Protein AF-A0A2N3B7S4-F1 (afdb_monomer)

Mean predicted aligned error: 6.05 Å

Radius of gyration: 14.13 Å; Cα contacts (8 Å, |Δi|>4): 171; chains: 1; bounding box: 31×28×39 Å

Sequence (106 aa):
MAVYYNDADPAACEWLRELIAARLLPAGEVDERSILEVEPADLRGFVQCHFFAGIGGWPYALRLAGVAEDRSIWTGSPPCQPFSQAGQRKGQDDDRHLAPAFLRLV

Nearest PDB structures (foldseek):
  7jp2-assembly1_B  TM=7.416E-01  e=3.002E+00  Treponema pallidum
  2oqr-assembly1_A-2  TM=4.782E-01  e=1.207E+00  Mycobacterium tuberculosis H37Rv
  6abi-assembly1_A  TM=4.823E-01  e=2.168E+00  Fusobacterium nucleatum subsp. nucleatum ATCC 25586
  5ieb-assembly1_A  TM=3.642E-01  e=1.784E+00  Sphingomonas melonis FR1

Solvent-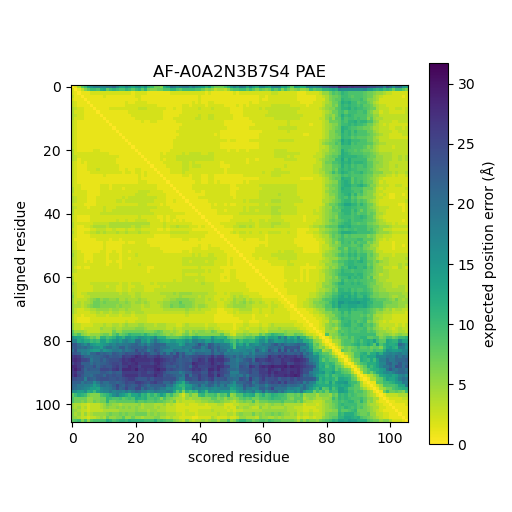accessible surface area (backbone atoms only — not comparable to full-atom values): 6192 Å² total; per-residue (Å²): 126,41,34,38,35,28,27,64,49,67,69,35,43,52,49,44,51,51,34,32,75,70,61,70,36,76,63,57,49,78,41,60,57,50,65,86,76,62,50,70,75,75,55,64,75,46,35,27,39,33,35,51,31,49,92,43,57,65,69,43,50,39,54,74,70,68,51,62,80,81,49,78,45,79,47,72,55,59,70,53,59,38,74,35,90,89,42,89,57,53,41,88,79,30,97,65,59,49,52,69,50,50,63,74,68,112

Secondary structure (DSSP, 8-state):
-PEEEE-S-HHHHHHHHHHHHTTSS-SEEEE-S-GGG--TTTTTT-SEEEES-TTTHHHHHHHHTT--TTS-EEEE----TTT-TTS---GGG-TT--HHHHHT--

pLDDT: mean 87.19, std 14.92, range [51.66, 98.44]

Foldseek 3Di:
DAAAEEDQDVVQLVLVVVCVVVVVFTHHDYHNDQLLPDDLVNCPPHQEYEENCRNVPVRNVCVVVVNDRNHRYYYYDQDCQCPDPPHPVVNPVDPSPCVVSSVVND

Structure (mmCIF, N/CA/C/O backbone):
data_AF-A0A2N3B7S4-F1
#
_entry.id   AF-A0A2N3B7S4-F1
#
loop_
_atom_site.group_PDB
_atom_site.id
_atom_site.type_symbol
_atom_site.label_atom_id
_atom_site.label_alt_id
_atom_site.label_comp_id
_atom_site.label_asym_id
_atom_site.label_entity_id
_atom_site.label_seq_id
_atom_site.pdbx_PDB_ins_code
_atom_site.Cartn_x
_atom_site.Cartn_y
_atom_site.Cartn_z
_atom_site.occupancy
_atom_site.B_iso_or_equiv
_atom_site.auth_seq_id
_atom_site.auth_comp_id
_atom_site.auth_asym_id
_atom_site.auth_atom_id
_atom_site.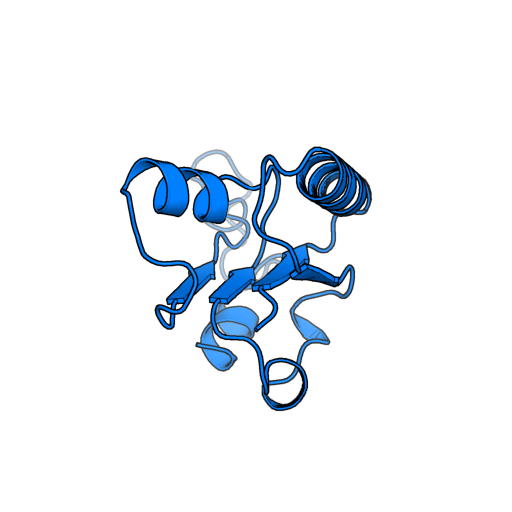pdbx_PDB_model_num
ATOM 1 N N . MET A 1 1 ? -12.354 -6.401 10.620 1.00 63.78 1 MET A N 1
ATOM 2 C CA . MET A 1 1 ? -11.849 -6.683 9.260 1.00 63.78 1 MET A CA 1
ATOM 3 C C . MET A 1 1 ? -10.449 -6.116 9.181 1.00 63.78 1 MET A C 1
ATOM 5 O O . MET A 1 1 ? -10.224 -5.077 9.785 1.00 63.78 1 MET A O 1
ATOM 9 N N . ALA A 1 2 ? -9.516 -6.830 8.559 1.00 85.94 2 ALA A N 1
ATOM 10 C CA . ALA A 1 2 ? -8.126 -6.395 8.484 1.00 85.94 2 ALA A CA 1
ATOM 11 C C . ALA A 1 2 ? -7.918 -5.463 7.279 1.00 85.94 2 ALA A C 1
ATOM 13 O O . ALA A 1 2 ? -8.674 -5.527 6.303 1.00 85.94 2 ALA A O 1
ATOM 14 N N . VAL A 1 3 ? -6.904 -4.604 7.363 1.00 95.94 3 VAL A N 1
ATOM 15 C CA . VAL A 1 3 ? -6.355 -3.859 6.222 1.00 95.94 3 VAL A CA 1
ATOM 16 C C . VAL A 1 3 ? -5.208 -4.665 5.607 1.00 95.94 3 VAL A C 1
ATOM 18 O O . VAL A 1 3 ? -4.473 -5.329 6.332 1.00 95.94 3 VAL A O 1
ATOM 21 N N . TYR A 1 4 ? -5.065 -4.635 4.288 1.00 97.69 4 TYR A N 1
ATOM 22 C CA 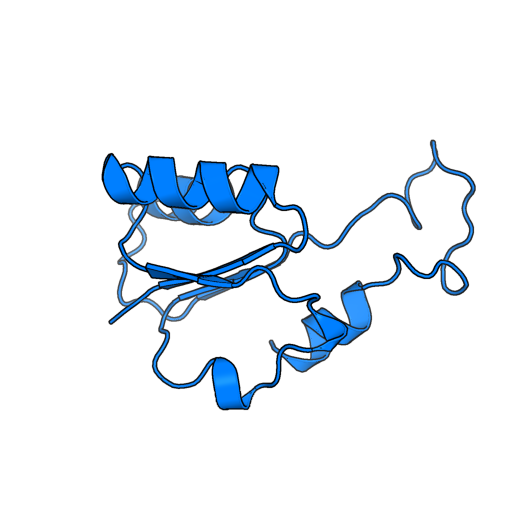. TYR A 1 4 ? -3.947 -5.240 3.568 1.00 97.69 4 TYR A CA 1
ATOM 23 C C . TYR A 1 4 ? -2.951 -4.158 3.150 1.00 97.69 4 TYR A C 1
ATOM 25 O O . TYR A 1 4 ? -3.334 -3.157 2.536 1.00 97.69 4 TYR A O 1
ATOM 33 N N . TYR A 1 5 ? -1.678 -4.361 3.462 1.00 98.06 5 TYR A N 1
ATOM 34 C CA . TYR A 1 5 ? -0.567 -3.517 3.044 1.00 98.06 5 TYR A CA 1
ATOM 35 C C . TYR A 1 5 ? 0.393 -4.359 2.210 1.00 98.06 5 TYR A C 1
ATOM 37 O O . TYR A 1 5 ? 0.845 -5.397 2.678 1.00 98.06 5 TYR A O 1
ATOM 45 N N . ASN A 1 6 ? 0.731 -3.909 1.005 1.00 98.00 6 ASN A N 1
ATOM 46 C CA . ASN A 1 6 ? 1.747 -4.549 0.176 1.00 98.00 6 ASN A CA 1
ATOM 47 C C . ASN A 1 6 ? 2.871 -3.573 -0.154 1.00 98.00 6 ASN A C 1
ATOM 49 O O . ASN A 1 6 ? 2.618 -2.457 -0.617 1.00 98.00 6 ASN A O 1
ATOM 53 N N . ASP A 1 7 ? 4.103 -4.019 0.051 1.00 97.44 7 ASP A N 1
ATOM 54 C CA . ASP A 1 7 ? 5.311 -3.380 -0.453 1.00 97.44 7 ASP A CA 1
ATOM 55 C C . ASP A 1 7 ? 6.392 -4.451 -0.647 1.00 97.44 7 ASP A C 1
ATOM 57 O O . ASP A 1 7 ? 6.388 -5.448 0.056 1.00 97.44 7 ASP A O 1
ATOM 61 N N . ALA A 1 8 ? 7.299 -4.272 -1.602 1.00 95.31 8 ALA A N 1
ATOM 62 C CA . ALA A 1 8 ? 8.389 -5.224 -1.837 1.00 95.31 8 ALA A CA 1
ATOM 63 C C . ALA A 1 8 ? 9.718 -4.755 -1.217 1.00 95.31 8 ALA A C 1
ATOM 65 O O . ALA A 1 8 ? 10.721 -5.462 -1.304 1.00 95.31 8 ALA A O 1
ATOM 66 N N . ASP A 1 9 ? 9.752 -3.550 -0.634 1.00 95.19 9 ASP A N 1
ATOM 67 C CA . ASP A 1 9 ? 10.883 -3.050 0.144 1.00 95.19 9 ASP A CA 1
ATOM 68 C C . ASP A 1 9 ? 10.784 -3.551 1.601 1.00 95.19 9 ASP A C 1
ATOM 70 O O . ASP A 1 9 ? 9.869 -3.134 2.327 1.00 95.19 9 ASP A O 1
ATOM 74 N N . PRO A 1 10 ? 11.720 -4.402 2.073 1.00 96.50 10 PRO A N 1
ATOM 75 C CA . PRO A 1 10 ? 11.695 -4.924 3.438 1.00 96.50 10 PRO A CA 1
ATOM 76 C C . PRO A 1 10 ? 11.706 -3.825 4.507 1.00 96.50 10 PRO A C 1
ATOM 78 O O . PRO A 1 10 ? 11.023 -3.948 5.522 1.00 96.50 10 PRO A O 1
ATOM 81 N N . ALA A 1 11 ? 12.415 -2.715 4.271 1.00 96.88 11 ALA A N 1
ATOM 82 C CA . ALA A 1 11 ? 12.475 -1.615 5.232 1.00 96.88 11 ALA A CA 1
ATOM 83 C C . ALA A 1 11 ? 11.127 -0.884 5.338 1.00 96.88 11 ALA A C 1
ATOM 85 O O . ALA A 1 11 ? 10.708 -0.500 6.432 1.00 96.88 11 ALA A O 1
ATOM 86 N N . ALA A 1 12 ? 10.416 -0.725 4.216 1.00 97.12 12 ALA A N 1
ATOM 87 C CA . ALA A 1 12 ? 9.055 -0.193 4.225 1.00 97.12 12 ALA A CA 1
ATOM 88 C C . ALA A 1 12 ? 8.101 -1.140 4.968 1.00 97.12 12 ALA A C 1
ATOM 90 O O . ALA A 1 12 ? 7.280 -0.692 5.768 1.00 97.12 12 ALA A O 1
ATOM 91 N N . CYS A 1 13 ? 8.243 -2.450 4.763 1.00 98.31 13 CYS A N 1
ATOM 92 C CA . CYS A 1 13 ? 7.420 -3.453 5.430 1.00 98.31 13 CYS A CA 1
ATOM 93 C C . CYS A 1 13 ? 7.638 -3.481 6.948 1.00 98.31 13 CYS A C 1
ATOM 95 O O . CYS A 1 13 ? 6.670 -3.494 7.711 1.00 98.31 13 CYS A O 1
ATOM 97 N N . GLU A 1 14 ? 8.890 -3.438 7.407 1.00 98.44 14 GLU A N 1
ATOM 98 C CA . GLU A 1 14 ? 9.224 -3.301 8.829 1.00 98.44 14 GLU A CA 1
ATOM 99 C C . GLU A 1 14 ? 8.622 -2.024 9.421 1.00 98.44 14 GLU A C 1
ATOM 101 O O . GLU A 1 14 ? 7.931 -2.082 10.440 1.00 98.44 14 GLU A O 1
ATOM 106 N N . TRP A 1 15 ? 8.778 -0.891 8.735 1.00 98.19 15 TRP A N 1
ATOM 107 C CA . TRP A 1 15 ? 8.211 0.383 9.166 1.00 98.19 15 TRP A CA 1
ATOM 108 C C . TRP A 1 15 ? 6.681 0.344 9.297 1.00 98.19 15 TRP A C 1
ATOM 110 O O . TRP A 1 15 ? 6.122 0.799 10.297 1.00 98.19 15 TRP A O 1
ATOM 120 N N . LEU A 1 16 ? 5.976 -0.250 8.329 1.00 98.25 16 LEU A N 1
ATOM 121 C CA . LEU A 1 16 ? 4.524 -0.430 8.401 1.00 98.25 16 LEU A CA 1
ATOM 122 C C . LEU A 1 16 ? 4.122 -1.258 9.628 1.00 98.25 16 LEU A C 1
ATOM 124 O O . LEU A 1 16 ? 3.168 -0.899 10.321 1.00 98.25 16 LEU A O 1
ATOM 128 N N . ARG A 1 17 ? 4.867 -2.325 9.948 1.00 98.38 17 ARG A N 1
ATOM 129 C CA . ARG A 1 17 ? 4.620 -3.138 11.150 1.00 98.38 17 ARG A CA 1
ATOM 130 C C . ARG A 1 17 ? 4.841 -2.352 12.434 1.00 98.38 17 ARG A C 1
ATOM 132 O O . ARG A 1 17 ? 4.033 -2.483 13.353 1.00 98.38 17 ARG A O 1
ATOM 139 N N . GLU A 1 18 ? 5.875 -1.517 12.502 1.00 98.19 18 GLU A N 1
ATOM 140 C CA . GLU A 1 18 ? 6.107 -0.634 13.650 1.00 98.19 18 GLU A CA 1
ATOM 141 C C . GLU A 1 18 ? 4.955 0.359 13.839 1.00 98.19 18 GLU A C 1
ATOM 143 O O . GLU A 1 18 ? 4.448 0.522 14.953 1.00 98.19 18 GLU A O 1
ATOM 148 N N . LEU A 1 19 ? 4.475 0.971 12.754 1.00 97.25 19 LEU A N 1
ATOM 149 C CA . LEU A 1 19 ? 3.335 1.885 12.799 1.00 97.25 19 LEU A CA 1
ATOM 150 C C . LEU A 1 19 ? 2.038 1.189 13.238 1.00 97.25 19 LEU A C 1
ATOM 152 O O . LEU A 1 19 ? 1.263 1.765 14.008 1.00 97.25 19 LEU A O 1
ATOM 156 N N . ILE A 1 20 ? 1.801 -0.046 12.784 1.00 96.75 20 ILE A N 1
ATOM 157 C CA . ILE A 1 20 ? 0.671 -0.876 13.228 1.00 96.75 20 ILE A CA 1
ATOM 158 C C . ILE A 1 20 ? 0.811 -1.208 14.720 1.00 96.75 20 ILE A C 1
ATOM 160 O O . ILE A 1 20 ? -0.141 -1.030 15.483 1.00 96.75 20 ILE A O 1
ATOM 164 N N . ALA A 1 21 ? 1.999 -1.625 15.172 1.00 97.38 21 ALA A N 1
ATOM 165 C CA . ALA A 1 21 ? 2.269 -1.940 16.577 1.00 97.38 21 ALA A CA 1
ATOM 166 C C . ALA A 1 21 ? 2.073 -0.719 17.494 1.00 97.38 21 ALA A C 1
ATOM 168 O O . ALA A 1 21 ? 1.501 -0.832 18.582 1.00 97.38 21 ALA A O 1
ATOM 169 N N . ALA A 1 22 ? 2.468 0.467 17.026 1.00 96.94 22 ALA A N 1
ATOM 170 C CA . ALA A 1 22 ? 2.242 1.745 17.695 1.00 96.94 22 ALA A CA 1
ATOM 171 C C . ALA A 1 22 ? 0.785 2.245 17.598 1.00 96.94 22 ALA A C 1
ATOM 173 O O . ALA A 1 22 ? 0.452 3.275 18.187 1.00 96.94 22 ALA A O 1
ATOM 174 N N . ARG A 1 23 ? -0.095 1.529 16.880 1.00 94.00 23 ARG A N 1
ATOM 175 C CA . ARG A 1 23 ? -1.491 1.908 16.585 1.00 94.00 23 ARG A CA 1
ATOM 176 C C . ARG A 1 23 ? -1.620 3.261 15.877 1.00 94.00 23 ARG A C 1
ATOM 178 O O . ARG A 1 23 ? -2.621 3.962 16.035 1.00 94.00 23 ARG A O 1
ATOM 185 N N . LEU A 1 24 ? -0.596 3.630 15.113 1.00 93.75 24 LEU A N 1
ATOM 186 C CA . LEU A 1 24 ? -0.588 4.812 14.252 1.00 93.75 24 LEU A CA 1
ATOM 187 C C . LEU A 1 24 ? -1.240 4.520 12.895 1.00 93.75 24 LEU A C 1
ATOM 189 O O . LEU A 1 24 ? -1.772 5.436 12.267 1.00 93.75 24 LEU A O 1
ATOM 193 N N . LEU A 1 25 ? -1.261 3.249 12.485 1.00 94.50 25 LEU A N 1
ATOM 194 C CA . LEU A 1 25 ? -2.042 2.740 11.359 1.00 94.50 25 LEU A CA 1
ATOM 195 C C . LEU A 1 25 ? -3.111 1.738 11.830 1.00 94.50 25 LEU A C 1
ATOM 197 O O . LEU A 1 25 ? -2.960 1.145 12.904 1.00 94.50 25 LEU A O 1
ATOM 201 N N . PRO A 1 26 ? -4.188 1.541 11.043 1.00 93.19 26 PRO A N 1
ATOM 202 C CA . PRO A 1 26 ? -5.141 0.458 11.267 1.00 93.19 26 PRO A CA 1
ATOM 203 C C . PRO A 1 26 ? -4.459 -0.913 11.355 1.00 93.19 26 PRO A C 1
ATOM 205 O O . PRO A 1 26 ? -3.442 -1.161 10.711 1.00 93.19 26 PRO A O 1
ATOM 208 N N . ALA A 1 27 ? -5.034 -1.823 12.141 1.00 94.44 27 ALA A N 1
ATOM 209 C CA . ALA A 1 27 ? -4.525 -3.186 12.228 1.00 94.44 27 ALA A CA 1
ATOM 210 C C . ALA A 1 27 ? -4.695 -3.920 10.888 1.00 94.44 27 ALA A C 1
ATOM 212 O O . ALA A 1 27 ? -5.759 -3.871 10.263 1.00 94.44 27 ALA A O 1
ATOM 213 N N . GLY A 1 28 ? -3.656 -4.634 10.466 1.00 95.31 28 GLY A N 1
ATOM 214 C CA . GLY A 1 28 ? -3.642 -5.262 9.157 1.00 95.31 28 GLY A CA 1
ATOM 215 C C . GLY A 1 28 ? -2.481 -6.216 8.935 1.00 95.31 28 GLY A C 1
ATOM 216 O O . GLY A 1 28 ? -1.651 -6.429 9.818 1.00 95.31 28 GLY A O 1
ATOM 217 N N . GLU A 1 29 ? -2.460 -6.784 7.738 1.00 97.69 29 GLU A N 1
ATOM 218 C CA . GLU A 1 29 ? -1.417 -7.675 7.249 1.00 97.69 29 GLU A CA 1
ATOM 219 C C . GLU A 1 29 ? -0.446 -6.902 6.357 1.00 97.69 29 GLU A C 1
ATOM 221 O O . GLU A 1 29 ? -0.872 -6.100 5.527 1.00 97.69 29 GLU A O 1
ATOM 226 N N . VAL A 1 30 ? 0.854 -7.131 6.552 1.00 98.31 30 VAL A N 1
ATOM 227 C CA . VAL A 1 30 ? 1.923 -6.562 5.723 1.00 98.31 30 VAL A CA 1
ATOM 228 C C . VAL A 1 30 ? 2.529 -7.688 4.896 1.00 98.31 30 VAL A C 1
ATOM 230 O O . VAL A 1 30 ? 3.216 -8.553 5.449 1.00 98.31 30 VAL A O 1
ATOM 233 N N . ASP A 1 31 ? 2.262 -7.648 3.596 1.00 98.12 31 ASP A N 1
ATOM 234 C CA . ASP A 1 31 ? 2.729 -8.593 2.591 1.00 98.12 31 ASP A CA 1
ATOM 235 C C . ASP A 1 31 ? 3.951 -8.034 1.852 1.00 98.12 31 ASP A C 1
ATOM 237 O O . ASP A 1 31 ? 3.860 -7.019 1.156 1.00 98.12 31 ASP A O 1
ATOM 241 N N . GLU A 1 32 ? 5.083 -8.721 2.014 1.00 97.88 32 GLU A N 1
ATOM 242 C CA . GLU A 1 32 ? 6.385 -8.344 1.448 1.00 97.88 32 GLU A CA 1
ATOM 243 C C . GLU A 1 32 ? 6.618 -8.887 0.029 1.00 97.88 32 GLU A C 1
ATOM 245 O O . GLU A 1 32 ? 7.675 -8.665 -0.567 1.00 97.88 32 GLU A O 1
ATOM 250 N N . ARG A 1 33 ? 5.668 -9.665 -0.511 1.00 97.12 33 ARG A N 1
ATOM 251 C CA . ARG A 1 33 ? 5.778 -10.232 -1.857 1.00 97.12 33 ARG A CA 1
ATOM 252 C C . ARG A 1 33 ? 5.785 -9.123 -2.901 1.00 97.12 33 ARG A C 1
ATOM 254 O O . ARG A 1 33 ? 5.154 -8.070 -2.749 1.00 97.12 33 ARG A O 1
ATOM 261 N N . SER A 1 34 ? 6.430 -9.399 -4.032 1.00 94.31 34 SER A N 1
ATOM 262 C CA . SER A 1 34 ? 6.262 -8.551 -5.206 1.00 94.31 34 SER A CA 1
ATOM 263 C C . SER A 1 34 ? 4.788 -8.512 -5.597 1.00 94.31 34 SER A C 1
ATOM 265 O O . SER A 1 34 ? 4.106 -9.533 -5.582 1.00 94.31 34 SER A O 1
ATOM 267 N N . ILE A 1 35 ? 4.299 -7.357 -6.049 1.00 94.44 35 ILE A N 1
ATOM 268 C CA . ILE A 1 35 ? 2.937 -7.229 -6.595 1.00 94.44 35 ILE A CA 1
ATOM 269 C C . ILE A 1 35 ? 2.663 -8.209 -7.752 1.00 94.44 35 ILE A C 1
ATOM 271 O O . ILE A 1 35 ? 1.514 -8.505 -8.058 1.00 94.44 35 ILE A O 1
ATOM 275 N N . LEU A 1 36 ? 3.718 -8.710 -8.406 1.00 93.25 36 LEU A N 1
ATOM 276 C CA . LEU A 1 36 ? 3.642 -9.723 -9.463 1.00 93.25 36 LEU A CA 1
ATOM 277 C C . LEU A 1 36 ? 3.199 -11.101 -8.950 1.00 93.25 36 LEU A C 1
ATOM 279 O O . LEU A 1 36 ? 2.773 -11.932 -9.746 1.00 93.25 36 LEU A O 1
ATOM 283 N N . GLU A 1 37 ? 3.322 -11.335 -7.646 1.00 96.06 37 GLU A N 1
ATOM 284 C CA . GLU A 1 37 ? 3.020 -12.594 -6.961 1.00 96.06 37 GLU A CA 1
ATOM 285 C C . GLU A 1 37 ? 1.732 -12.506 -6.128 1.00 96.06 37 GLU A C 1
ATOM 287 O O . GLU A 1 37 ? 1.339 -13.489 -5.501 1.00 96.06 37 GLU A O 1
ATOM 292 N N . VAL A 1 38 ? 1.091 -11.333 -6.098 1.00 96.56 38 VAL A N 1
ATOM 293 C CA . VAL A 1 38 ? -0.179 -11.105 -5.403 1.00 96.56 38 VAL A CA 1
ATOM 294 C C . VAL A 1 38 ? -1.325 -11.414 -6.359 1.00 96.56 38 VAL A C 1
ATOM 296 O O . VAL A 1 38 ? -1.403 -10.855 -7.455 1.00 96.56 38 VAL A O 1
ATOM 299 N N . GLU A 1 39 ? -2.251 -12.270 -5.931 1.00 95.88 39 GLU A N 1
ATOM 300 C CA . GLU A 1 39 ? -3.434 -12.630 -6.712 1.00 95.88 39 GLU A CA 1
ATOM 301 C C . GLU A 1 39 ? -4.725 -12.037 -6.120 1.00 95.88 39 GLU A C 1
ATOM 303 O O . GLU A 1 39 ? -4.823 -11.828 -4.910 1.00 95.88 39 GLU A O 1
ATOM 308 N N . PRO A 1 40 ? -5.794 -11.837 -6.920 1.00 95.06 40 PRO A N 1
ATOM 309 C CA . PRO A 1 40 ? -7.086 -11.374 -6.401 1.00 95.06 40 PRO A CA 1
ATOM 310 C C . PRO A 1 40 ? -7.674 -12.258 -5.289 1.00 95.06 40 PRO A C 1
ATOM 312 O O . PRO A 1 40 ? -8.480 -11.795 -4.482 1.00 95.06 40 PRO A O 1
ATOM 315 N N . ALA A 1 41 ? -7.318 -13.547 -5.260 1.00 96.12 41 ALA A N 1
ATOM 316 C CA . ALA A 1 41 ? -7.745 -14.468 -4.213 1.00 96.12 41 ALA A CA 1
ATOM 317 C C . ALA A 1 41 ? -7.134 -14.125 -2.845 1.00 96.12 41 ALA A C 1
ATOM 319 O O . ALA A 1 41 ? -7.832 -14.272 -1.841 1.00 96.12 41 ALA A O 1
ATOM 320 N N . ASP A 1 42 ? -5.903 -13.608 -2.822 1.00 96.62 42 ASP A N 1
ATOM 321 C CA . ASP A 1 42 ? -5.193 -13.209 -1.601 1.00 96.62 42 ASP A CA 1
ATOM 322 C C . ASP A 1 42 ? -5.867 -12.009 -0.925 1.00 96.62 42 ASP A C 1
ATOM 324 O O . ASP A 1 42 ? -5.833 -11.862 0.291 1.00 96.62 42 ASP A O 1
ATOM 328 N N . LEU A 1 43 ? -6.550 -11.168 -1.706 1.00 95.81 43 LEU A N 1
ATOM 329 C CA . LEU A 1 43 ? -7.193 -9.943 -1.224 1.00 95.81 43 LEU A CA 1
ATOM 330 C C . LEU A 1 43 ? -8.583 -10.186 -0.612 1.00 95.81 43 LEU A C 1
ATOM 332 O O . LEU A 1 43 ? -9.239 -9.255 -0.132 1.00 95.81 43 LEU A O 1
ATOM 336 N N . ARG A 1 44 ? -9.081 -11.428 -0.630 1.00 93.62 44 ARG A N 1
ATOM 337 C CA . ARG A 1 44 ? -10.414 -11.749 -0.108 1.00 93.62 44 ARG A CA 1
ATOM 338 C C . ARG A 1 44 ? -10.457 -11.590 1.410 1.00 93.62 44 ARG A C 1
ATOM 340 O O . ARG A 1 44 ? -9.689 -12.202 2.136 1.00 93.62 44 ARG A O 1
ATOM 347 N N . GLY A 1 45 ? -11.444 -10.836 1.892 1.00 92.81 45 GLY A N 1
ATOM 348 C CA . GLY A 1 45 ? -11.672 -10.620 3.327 1.00 92.8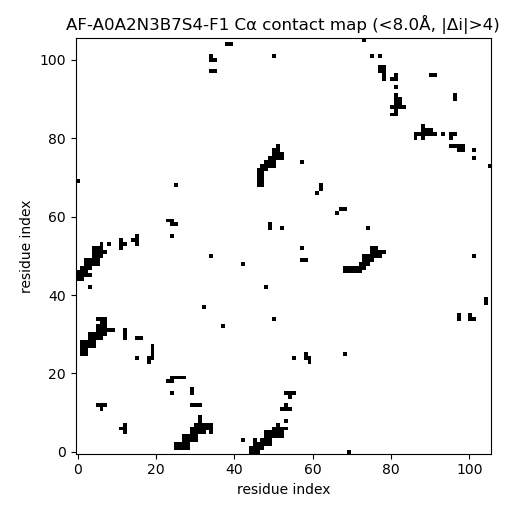1 45 GLY A CA 1
ATOM 349 C C . GLY A 1 45 ? -11.055 -9.332 3.876 1.00 92.81 45 GLY A C 1
ATOM 350 O O . GLY A 1 45 ? -11.386 -8.937 4.998 1.00 92.81 45 GLY A O 1
ATOM 351 N N . PHE A 1 46 ? -10.246 -8.638 3.074 1.00 95.44 46 PHE A N 1
ATOM 352 C CA . PHE A 1 46 ? -9.798 -7.282 3.362 1.00 95.44 46 PHE A CA 1
ATOM 353 C C . PHE A 1 46 ? -10.828 -6.260 2.877 1.00 95.44 46 PHE A C 1
ATOM 355 O O . PHE A 1 46 ? -11.472 -6.435 1.842 1.00 95.44 46 PHE A O 1
ATOM 362 N N . VAL A 1 47 ? -10.998 -5.185 3.648 1.00 94.38 47 VAL A N 1
ATOM 363 C CA . VAL A 1 47 ? -11.860 -4.049 3.272 1.00 94.38 47 VAL A CA 1
ATOM 364 C C . VAL A 1 47 ? -11.056 -2.874 2.744 1.00 94.38 47 VAL A C 1
ATOM 366 O O . VAL A 1 47 ? -11.563 -2.106 1.940 1.00 94.38 47 VAL A O 1
ATOM 369 N N . GLN A 1 48 ? -9.792 -2.750 3.136 1.00 96.06 48 GLN A N 1
ATOM 370 C CA . GLN A 1 48 ? -8.886 -1.772 2.552 1.00 96.06 48 GLN A CA 1
ATOM 371 C C . GLN A 1 48 ? -7.604 -2.455 2.102 1.00 96.06 48 GLN A C 1
ATOM 373 O O . GLN A 1 48 ? -7.089 -3.309 2.822 1.00 96.06 48 GLN A O 1
ATOM 378 N N . CYS A 1 49 ? -7.107 -2.078 0.926 1.00 97.56 49 CYS A N 1
ATOM 379 C CA . CYS A 1 49 ? -5.863 -2.586 0.355 1.00 97.56 49 CYS A CA 1
ATOM 380 C C . CYS A 1 49 ? -4.975 -1.419 -0.100 1.00 97.56 49 CYS A C 1
ATOM 382 O O . CYS A 1 49 ? -5.377 -0.604 -0.934 1.00 97.56 49 CYS A O 1
ATOM 384 N N . HIS A 1 50 ? -3.755 -1.347 0.425 1.00 97.38 50 HIS A N 1
ATOM 385 C CA . HIS A 1 50 ? -2.777 -0.313 0.102 1.00 97.38 50 HIS A CA 1
ATOM 386 C C . HIS A 1 50 ? -1.535 -0.949 -0.525 1.00 97.38 50 HIS A C 1
ATOM 388 O O . HIS A 1 50 ? -0.752 -1.597 0.162 1.00 97.38 50 HIS A O 1
ATOM 394 N N . PHE A 1 51 ? -1.356 -0.755 -1.828 1.00 97.38 51 PHE A N 1
ATOM 395 C CA . PHE A 1 51 ? -0.253 -1.316 -2.608 1.00 97.38 51 PHE A CA 1
ATOM 396 C C . PHE A 1 51 ? 0.852 -0.287 -2.807 1.00 97.38 51 PHE A C 1
ATOM 398 O O . PHE A 1 51 ? 0.570 0.899 -3.020 1.00 97.38 51 PHE A O 1
ATOM 405 N N . PHE A 1 52 ? 2.102 -0.751 -2.790 1.00 95.94 52 PHE A N 1
ATOM 406 C CA . PHE A 1 52 ? 3.279 0.120 -2.734 1.00 95.94 52 PHE A CA 1
ATOM 407 C C . PHE A 1 52 ? 3.134 1.111 -1.571 1.00 95.94 52 PHE A C 1
ATOM 409 O O . PHE A 1 52 ? 3.141 2.335 -1.744 1.00 95.94 52 PHE A O 1
ATOM 416 N N . ALA A 1 53 ? 2.832 0.559 -0.393 1.00 96.56 53 ALA A N 1
ATOM 417 C CA . ALA A 1 53 ? 2.400 1.320 0.770 1.00 96.56 53 ALA A CA 1
ATOM 418 C C . ALA A 1 53 ? 3.488 2.268 1.302 1.00 96.56 53 ALA A C 1
ATOM 420 O O . ALA A 1 53 ? 3.149 3.292 1.913 1.00 96.56 53 ALA A O 1
ATOM 421 N N . GLY A 1 54 ? 4.767 1.969 1.049 1.00 95.19 54 GLY A N 1
ATOM 422 C CA . GLY A 1 54 ? 5.914 2.762 1.464 1.00 95.19 54 GLY A CA 1
ATOM 423 C C . GLY A 1 54 ? 5.836 3.119 2.946 1.00 95.19 54 GLY A C 1
ATOM 424 O O . GLY A 1 54 ? 5.696 2.265 3.812 1.00 95.19 54 GLY A O 1
ATOM 425 N N . ILE A 1 55 ? 5.845 4.418 3.244 1.00 95.81 55 ILE A N 1
ATOM 426 C CA . ILE A 1 55 ? 5.790 4.925 4.623 1.00 95.81 55 ILE A CA 1
ATOM 427 C C . ILE A 1 55 ? 4.389 4.908 5.271 1.00 95.81 55 ILE A C 1
ATOM 429 O O . ILE A 1 55 ? 4.214 5.482 6.345 1.00 95.81 55 ILE A O 1
ATOM 433 N N . GLY A 1 56 ? 3.373 4.332 4.620 1.00 96.12 56 GLY A N 1
ATOM 434 C CA . GLY A 1 56 ? 1.995 4.305 5.128 1.00 96.12 56 GLY A CA 1
ATOM 435 C C . GLY A 1 56 ? 1.201 5.593 4.873 1.00 96.12 56 GLY A C 1
ATOM 436 O O . GLY A 1 56 ? 0.303 5.938 5.640 1.00 96.12 56 GLY A O 1
ATOM 437 N N . GLY A 1 57 ? 1.508 6.326 3.799 1.00 96.44 57 GLY A N 1
ATOM 438 C CA . GLY A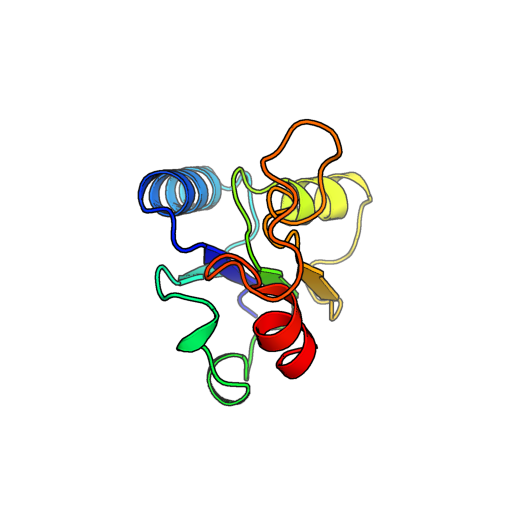 1 57 ? 0.890 7.631 3.520 1.00 96.44 57 GLY A CA 1
ATOM 439 C C . GLY A 1 57 ? -0.629 7.577 3.299 1.00 96.44 57 GLY A C 1
ATOM 440 O O . GLY A 1 57 ? -1.367 8.354 3.902 1.00 96.44 57 GLY A O 1
ATOM 441 N N . TRP A 1 58 ? -1.107 6.643 2.470 1.00 96.50 58 TRP A N 1
ATOM 442 C CA . TRP A 1 58 ? -2.538 6.461 2.183 1.00 96.50 58 TRP A CA 1
ATOM 443 C C . TRP A 1 58 ? -3.397 6.134 3.412 1.00 96.50 58 TRP A C 1
ATOM 445 O O . TRP A 1 58 ? -4.338 6.888 3.673 1.00 96.50 58 TRP A O 1
ATOM 455 N N . PRO A 1 59 ? -3.111 5.070 4.190 1.00 94.50 59 PRO A N 1
ATOM 456 C CA . PRO A 1 59 ? -3.922 4.737 5.362 1.00 94.50 59 PRO A CA 1
ATOM 457 C C . PRO A 1 59 ? -3.924 5.871 6.400 1.00 94.50 59 PRO A C 1
ATOM 459 O O . PRO A 1 59 ? -4.958 6.158 7.004 1.00 94.50 59 PRO A O 1
ATOM 462 N N . TYR A 1 60 ? -2.801 6.581 6.561 1.00 94.25 60 TYR A N 1
ATOM 463 C CA . TYR A 1 60 ? -2.730 7.749 7.437 1.00 94.25 60 TYR A CA 1
ATOM 464 C C . TYR A 1 60 ? -3.594 8.916 6.930 1.00 94.25 60 TYR A C 1
ATOM 466 O O . TYR A 1 60 ? -4.349 9.511 7.700 1.00 94.25 60 TYR A O 1
ATOM 474 N N . ALA A 1 61 ? -3.552 9.218 5.629 1.00 95.19 61 ALA A N 1
ATOM 475 C CA . ALA A 1 61 ? -4.368 10.272 5.026 1.00 95.19 61 ALA A CA 1
ATOM 476 C C . ALA A 1 61 ? -5.877 9.987 5.136 1.00 95.19 61 ALA A C 1
ATOM 478 O O . ALA A 1 61 ? -6.648 10.894 5.451 1.00 95.19 61 ALA A O 1
ATOM 479 N N . LEU A 1 62 ? -6.305 8.735 4.936 1.00 95.00 62 LEU A N 1
ATOM 480 C CA . LEU A 1 62 ? -7.706 8.328 5.106 1.00 95.00 62 LEU A CA 1
ATOM 481 C C . LEU A 1 62 ? -8.181 8.524 6.549 1.00 95.00 62 LEU A C 1
ATOM 483 O O . LEU A 1 62 ? -9.271 9.055 6.774 1.00 95.00 62 LEU A O 1
ATOM 487 N N . ARG A 1 63 ? -7.335 8.173 7.524 1.00 91.31 63 ARG A N 1
ATOM 488 C CA . ARG A 1 63 ? -7.604 8.405 8.946 1.00 91.31 63 ARG A CA 1
ATOM 489 C C . ARG A 1 63 ? -7.746 9.895 9.260 1.00 91.31 63 ARG A C 1
ATOM 491 O O . ARG A 1 63 ? -8.704 10.278 9.927 1.00 91.31 63 ARG A O 1
ATOM 498 N N . LEU A 1 64 ? -6.839 10.737 8.757 1.00 92.94 64 LEU A N 1
ATOM 499 C CA . LEU A 1 64 ? -6.930 12.196 8.910 1.00 92.94 64 LEU A CA 1
ATOM 500 C C . LEU A 1 64 ? -8.209 12.771 8.288 1.00 92.94 64 LEU A C 1
ATOM 502 O O . LEU A 1 64 ? -8.798 13.696 8.842 1.00 92.94 64 LEU A O 1
ATOM 506 N N . ALA A 1 65 ? -8.656 12.209 7.165 1.00 95.12 65 ALA A N 1
ATOM 507 C CA . ALA A 1 65 ? -9.892 12.598 6.494 1.00 95.12 65 ALA A CA 1
ATOM 508 C C . ALA A 1 65 ? -11.169 12.073 7.186 1.00 95.12 65 ALA A C 1
ATOM 510 O O . ALA A 1 65 ? -12.270 12.356 6.715 1.00 95.12 65 ALA A O 1
ATOM 511 N N . GLY A 1 66 ? -11.049 11.312 8.281 1.00 93.69 66 GLY A N 1
ATOM 512 C CA . GLY A 1 66 ? -12.191 10.738 8.997 1.00 93.69 66 GLY A CA 1
ATOM 513 C C . GLY A 1 66 ? -12.924 9.654 8.205 1.00 93.69 66 GLY A C 1
ATOM 514 O O . GLY A 1 66 ? -14.109 9.412 8.433 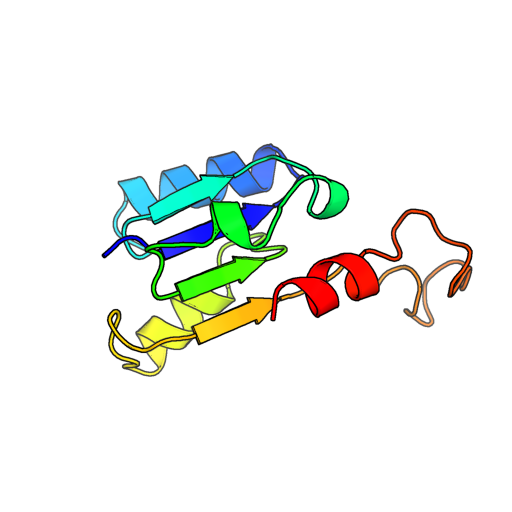1.00 93.69 66 GLY A O 1
ATOM 515 N N . VAL A 1 67 ? -12.247 9.017 7.248 1.00 93.00 67 VAL A N 1
ATOM 516 C CA . VAL A 1 67 ? -12.820 7.909 6.486 1.00 93.00 67 VAL A CA 1
ATOM 517 C C . VAL A 1 67 ? -12.955 6.696 7.401 1.00 93.00 67 VAL A C 1
ATOM 519 O O . VAL A 1 67 ? -12.001 6.305 8.070 1.00 93.00 67 VAL A O 1
ATOM 522 N N . ALA A 1 68 ? -14.150 6.107 7.430 1.00 89.56 68 ALA A N 1
ATOM 523 C CA . ALA A 1 68 ? -14.424 4.932 8.245 1.00 89.56 68 ALA A CA 1
ATOM 524 C C . ALA A 1 68 ? -13.560 3.735 7.810 1.00 89.56 68 ALA A C 1
ATOM 526 O O . ALA A 1 68 ? -13.390 3.482 6.616 1.00 89.56 68 ALA A O 1
ATOM 527 N N . GLU A 1 69 ? -13.016 2.997 8.781 1.00 84.94 69 GLU A N 1
ATOM 528 C CA . GLU A 1 69 ? -12.105 1.869 8.529 1.00 84.94 69 GLU A CA 1
ATOM 529 C C . GLU A 1 69 ? -12.793 0.699 7.796 1.00 84.94 69 GLU A C 1
ATOM 531 O O . GLU A 1 69 ? -12.136 -0.059 7.088 1.00 84.94 69 GLU A O 1
ATOM 536 N N . ASP A 1 70 ? -14.119 0.578 7.897 1.00 88.94 70 ASP A N 1
ATOM 537 C CA . ASP A 1 70 ? -14.933 -0.432 7.208 1.00 88.94 70 ASP A CA 1
ATOM 538 C C . ASP A 1 70 ? -15.281 -0.069 5.755 1.00 88.94 70 ASP A C 1
ATOM 540 O O . ASP A 1 70 ? -15.871 -0.877 5.032 1.00 88.94 70 ASP A O 1
ATOM 544 N N . ARG A 1 71 ? -14.905 1.129 5.295 1.00 91.94 71 ARG A N 1
ATOM 545 C CA . ARG A 1 71 ? -15.142 1.549 3.918 1.00 91.94 71 ARG A CA 1
ATOM 546 C C . ARG A 1 71 ? -14.218 0.806 2.961 1.00 91.94 71 ARG A C 1
ATOM 548 O O . ARG A 1 71 ? -13.004 0.810 3.132 1.00 91.94 71 ARG A O 1
ATOM 555 N N . SER A 1 72 ? -14.805 0.246 1.905 1.00 94.50 72 SER A N 1
ATOM 556 C CA . SER A 1 72 ? -14.070 -0.474 0.867 1.00 94.50 72 SER A CA 1
ATOM 557 C C . SER A 1 72 ? -13.181 0.470 0.039 1.00 94.50 72 SER A C 1
ATOM 559 O O . SER A 1 72 ? -13.714 1.325 -0.674 1.00 94.50 72 SER A O 1
ATOM 561 N N . ILE A 1 73 ? -11.848 0.363 0.152 1.00 95.50 73 ILE A N 1
ATOM 562 C CA . ILE A 1 73 ? -10.877 1.274 -0.496 1.00 95.50 73 ILE A CA 1
ATOM 563 C C . ILE A 1 73 ? -9.628 0.530 -0.986 1.00 95.50 73 ILE A C 1
ATOM 565 O O . ILE A 1 73 ? -8.978 -0.179 -0.226 1.00 95.50 73 ILE A O 1
ATOM 569 N N . TRP A 1 74 ? -9.229 0.783 -2.235 1.00 96.44 74 TRP A N 1
ATOM 570 C CA . TRP A 1 74 ? -7.965 0.315 -2.805 1.00 96.44 74 TRP A CA 1
ATOM 571 C C . TRP A 1 74 ? -7.129 1.522 -3.220 1.00 96.44 74 TRP A C 1
ATOM 573 O O . TRP A 1 74 ? -7.606 2.398 -3.941 1.00 96.44 74 TRP A O 1
ATOM 583 N N . THR A 1 75 ? -5.881 1.584 -2.763 1.00 96.06 75 THR A N 1
ATOM 584 C CA . THR A 1 75 ? -4.934 2.644 -3.135 1.00 96.06 75 THR A CA 1
ATOM 585 C C . THR A 1 75 ? -3.646 2.023 -3.637 1.00 96.06 75 THR A C 1
ATOM 587 O O . THR A 1 75 ? -3.163 1.076 -3.026 1.00 96.06 75 THR A O 1
ATOM 590 N N . GLY A 1 76 ? -3.036 2.593 -4.670 1.00 92.62 76 GLY A N 1
ATOM 591 C CA . GLY A 1 76 ? -1.730 2.156 -5.148 1.00 92.62 76 GLY A CA 1
ATOM 592 C C . GLY A 1 76 ? -0.852 3.343 -5.499 1.00 92.62 76 GLY A C 1
ATOM 593 O O . GLY A 1 76 ? -1.322 4.290 -6.131 1.00 92.62 76 GLY A O 1
ATOM 594 N N . SER A 1 77 ? 0.421 3.272 -5.120 1.00 90.19 77 SER A N 1
ATOM 595 C CA . SER A 1 77 ? 1.444 4.256 -5.496 1.00 90.19 77 SER A CA 1
ATOM 596 C C . SER A 1 77 ? 2.584 3.589 -6.280 1.00 90.19 77 SER A C 1
ATOM 598 O O . SER A 1 77 ? 3.723 3.598 -5.811 1.00 90.19 77 SER A O 1
ATOM 600 N N . PRO A 1 78 ? 2.309 2.970 -7.448 1.00 84.50 78 PRO A N 1
ATOM 601 C CA . PRO A 1 78 ? 3.324 2.235 -8.194 1.00 84.50 78 PRO A CA 1
ATOM 602 C C . PRO A 1 78 ? 4.546 3.115 -8.519 1.00 84.50 78 PRO A C 1
ATOM 604 O O . PRO A 1 78 ? 4.385 4.316 -8.770 1.00 84.50 78 PRO A O 1
ATOM 607 N N . PRO A 1 79 ? 5.760 2.531 -8.557 1.00 76.44 79 PRO A N 1
ATOM 608 C CA . PRO A 1 79 ? 7.002 3.254 -8.816 1.00 76.44 79 PRO A CA 1
ATOM 609 C C . PRO A 1 79 ? 6.910 4.152 -10.059 1.00 76.44 79 PRO A C 1
ATOM 611 O O . PRO A 1 79 ? 6.591 3.700 -11.160 1.00 76.44 79 PRO A O 1
ATOM 614 N N . CYS A 1 80 ? 7.200 5.445 -9.893 1.00 71.12 80 CYS A N 1
ATOM 615 C CA . CYS A 1 80 ? 7.086 6.441 -10.962 1.00 71.12 80 CYS A CA 1
ATOM 616 C C . CYS A 1 80 ? 8.375 6.610 -11.788 1.00 71.12 80 CYS A C 1
ATOM 618 O O . CYS A 1 80 ? 8.363 7.289 -12.818 1.00 71.12 80 CYS A O 1
ATOM 620 N N . GLN A 1 81 ? 9.488 5.991 -11.371 1.00 56.97 81 GLN A N 1
ATOM 621 C CA . GLN A 1 81 ? 10.800 6.074 -12.027 1.00 56.97 81 GLN A CA 1
ATOM 622 C C . GLN A 1 81 ? 10.779 5.758 -13.538 1.00 56.97 81 GLN A C 1
ATOM 624 O O . GLN A 1 81 ? 11.515 6.437 -14.261 1.00 56.97 81 GLN A O 1
ATOM 629 N N . PRO A 1 82 ? 9.951 4.824 -14.058 1.00 57.06 82 PRO A N 1
ATOM 630 C CA . PRO A 1 82 ? 9.873 4.566 -15.501 1.00 57.06 82 PRO A CA 1
ATOM 631 C C . PRO A 1 82 ? 9.346 5.759 -16.319 1.00 57.06 82 PRO A C 1
ATOM 633 O O . PRO A 1 82 ? 9.678 5.889 -17.499 1.00 57.06 82 PRO A O 1
ATOM 636 N N . PHE A 1 83 ? 8.560 6.644 -15.691 1.00 54.62 83 PHE A N 1
ATOM 637 C CA . PHE A 1 83 ? 7.830 7.744 -16.338 1.00 54.62 83 PHE A CA 1
ATOM 638 C C . PHE A 1 83 ? 8.292 9.146 -15.910 1.00 54.62 83 PHE A C 1
ATOM 640 O O . PHE A 1 83 ? 7.882 10.141 -16.508 1.00 54.62 83 PHE A O 1
ATOM 647 N N . SER A 1 84 ? 9.150 9.253 -14.892 1.00 54.09 84 SER A N 1
ATOM 648 C CA . SER A 1 84 ? 9.694 10.535 -14.437 1.00 54.09 84 SER A CA 1
ATOM 649 C C . SER A 1 84 ? 10.599 11.174 -15.496 1.00 54.09 84 SER A C 1
ATOM 651 O O . SER A 1 84 ? 11.486 10.524 -16.053 1.00 54.09 84 SER A O 1
ATOM 653 N N . GLN A 1 85 ? 10.438 12.485 -15.727 1.00 54.81 85 GLN A N 1
ATOM 654 C CA . GLN A 1 85 ? 11.315 13.246 -16.629 1.00 54.81 85 GLN A CA 1
ATOM 655 C C . GLN A 1 85 ? 12.783 13.270 -16.170 1.00 54.81 85 GLN A C 1
ATOM 657 O O . GLN A 1 85 ? 13.652 13.502 -17.005 1.00 54.81 85 GLN A O 1
ATOM 662 N N . ALA A 1 86 ? 13.048 13.013 -14.884 1.00 54.22 86 ALA A N 1
ATOM 663 C CA . ALA A 1 86 ? 14.387 12.959 -14.295 1.00 54.22 86 ALA A CA 1
ATOM 664 C C . ALA A 1 86 ? 15.032 11.551 -14.332 1.00 54.22 86 ALA A C 1
ATOM 666 O O . ALA A 1 86 ? 16.164 11.391 -13.884 1.00 54.22 86 ALA A O 1
ATOM 667 N N . GLY A 1 87 ? 14.321 10.527 -14.829 1.00 55.16 87 GLY A N 1
ATOM 668 C CA . GLY A 1 87 ? 14.813 9.149 -14.960 1.00 55.16 87 GLY A CA 1
ATOM 669 C C . GLY A 1 87 ? 15.297 8.796 -16.374 1.00 55.16 87 GLY A C 1
ATOM 670 O O . GLY A 1 87 ? 15.226 9.604 -17.295 1.00 55.16 87 GLY A O 1
ATOM 671 N N . GLN A 1 88 ? 15.742 7.549 -16.577 1.00 52.78 88 GLN A N 1
ATOM 672 C CA . GLN A 1 88 ? 16.242 7.057 -17.878 1.00 52.78 88 GLN A CA 1
ATOM 673 C C . GLN A 1 88 ? 15.151 6.881 -18.962 1.00 52.78 88 GLN A C 1
ATOM 675 O O . GLN A 1 88 ? 15.480 6.467 -20.068 1.00 52.78 88 GLN A O 1
ATOM 680 N N . ARG A 1 89 ? 13.872 7.176 -18.664 1.00 53.25 89 ARG A N 1
ATOM 681 C CA . ARG A 1 89 ? 12.720 7.066 -19.588 1.00 53.25 89 ARG A CA 1
ATOM 682 C C . ARG A 1 89 ? 12.653 5.739 -20.361 1.00 53.25 89 ARG A C 1
ATOM 684 O O . ARG A 1 89 ? 12.362 5.726 -21.553 1.00 53.25 89 ARG A O 1
ATOM 691 N N . LYS A 1 90 ? 12.894 4.616 -19.681 1.00 51.66 90 LYS A N 1
ATOM 692 C CA . LYS A 1 90 ? 12.735 3.282 -20.286 1.00 51.66 90 LYS A CA 1
ATOM 693 C C . LYS A 1 90 ? 11.266 2.878 -20.484 1.00 51.66 90 LYS A C 1
ATOM 695 O O . LYS A 1 90 ? 10.995 1.924 -21.201 1.00 51.66 90 LYS A O 1
ATOM 700 N N . GLY A 1 91 ? 10.315 3.641 -19.933 1.00 56.16 91 GLY A N 1
ATOM 701 C CA . GLY A 1 91 ? 8.896 3.517 -20.263 1.00 56.16 91 GLY A CA 1
ATOM 702 C C . GLY A 1 91 ? 8.346 2.120 -19.972 1.00 56.16 91 GLY A C 1
ATOM 703 O O . GLY A 1 91 ? 8.397 1.668 -18.834 1.00 56.16 91 GLY A O 1
ATOM 704 N N . GLN A 1 92 ? 7.798 1.468 -20.998 1.00 53.25 92 GLN A N 1
ATOM 705 C CA . GLN A 1 92 ? 7.180 0.138 -20.900 1.00 53.25 92 GLN A CA 1
ATOM 706 C C . GLN A 1 92 ? 8.197 -1.016 -20.846 1.00 53.25 92 GLN A C 1
ATOM 708 O O . GLN A 1 92 ? 7.818 -2.110 -20.447 1.00 53.25 92 GLN A O 1
ATOM 713 N N . ASP A 1 93 ? 9.467 -0.771 -21.188 1.00 53.53 93 ASP A N 1
ATOM 714 C CA . ASP A 1 93 ? 10.535 -1.787 -21.207 1.00 53.53 93 ASP A CA 1
ATOM 715 C C . ASP A 1 93 ? 11.347 -1.819 -19.897 1.00 53.53 93 ASP A C 1
ATOM 717 O O . ASP A 1 93 ? 12.447 -2.367 -19.834 1.00 53.53 93 ASP A O 1
ATOM 721 N N . ASP A 1 94 ? 10.850 -1.162 -18.848 1.00 57.03 94 ASP A N 1
ATOM 722 C CA . ASP A 1 94 ? 11.478 -1.163 -17.533 1.00 57.03 94 ASP A CA 1
ATOM 723 C C . ASP A 1 94 ? 10.835 -2.240 -16.656 1.00 57.03 94 ASP A C 1
ATOM 725 O O . ASP A 1 94 ? 9.629 -2.192 -16.419 1.00 57.03 94 ASP A O 1
ATOM 729 N N . ASP A 1 95 ? 11.632 -3.162 -16.109 1.00 57.81 95 ASP A N 1
ATOM 730 C CA . ASP A 1 95 ? 11.167 -4.214 -15.184 1.00 57.81 95 ASP A CA 1
ATOM 731 C C . ASP A 1 95 ? 10.456 -3.649 -13.934 1.00 57.81 95 ASP A C 1
ATOM 733 O O . ASP A 1 95 ? 9.763 -4.363 -13.212 1.00 57.81 95 ASP A O 1
ATOM 737 N N . ARG A 1 96 ? 10.583 -2.338 -13.680 1.00 61.25 96 ARG A N 1
ATOM 738 C CA . ARG A 1 96 ? 9.869 -1.598 -12.628 1.00 61.25 96 ARG A CA 1
ATOM 739 C C . ARG A 1 96 ? 8.493 -1.083 -13.070 1.00 61.25 96 ARG A C 1
ATOM 741 O O . ARG A 1 96 ? 7.838 -0.373 -12.303 1.00 61.25 96 ARG A O 1
ATOM 748 N N . HIS A 1 97 ? 8.021 -1.412 -14.275 1.00 67.12 97 HIS A N 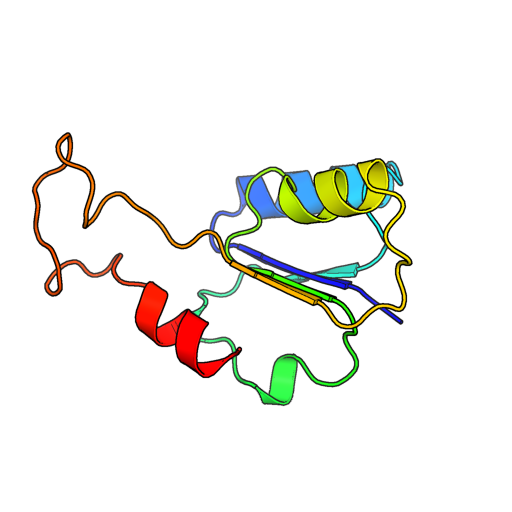1
ATOM 749 C CA . HIS A 1 97 ? 6.666 -1.112 -14.741 1.00 67.12 97 HIS A CA 1
ATOM 750 C C . HIS A 1 97 ? 5.640 -2.056 -14.094 1.00 67.12 97 HIS A C 1
ATOM 752 O O . HIS A 1 97 ? 5.033 -2.911 -14.730 1.00 67.12 97 HIS A O 1
ATOM 758 N N . LEU A 1 98 ? 5.433 -1.874 -12.791 1.00 77.06 98 LEU A N 1
ATOM 759 C CA . LEU A 1 98 ? 4.555 -2.706 -11.967 1.00 77.06 98 LEU A CA 1
ATOM 760 C C . LEU A 1 98 ? 3.089 -2.236 -11.963 1.00 77.06 98 LEU A C 1
ATOM 762 O O . LEU A 1 98 ? 2.211 -2.912 -11.428 1.00 77.06 98 LEU A O 1
ATOM 766 N N . ALA A 1 99 ? 2.803 -1.091 -12.590 1.00 76.62 99 ALA A N 1
ATOM 767 C CA . ALA A 1 99 ? 1.455 -0.535 -12.673 1.00 76.62 99 ALA A CA 1
ATOM 768 C C . ALA A 1 99 ? 0.428 -1.486 -13.331 1.00 76.62 99 ALA A C 1
ATOM 770 O O . ALA A 1 99 ? -0.669 -1.594 -12.789 1.00 76.62 99 ALA A O 1
ATOM 771 N N . PRO A 1 100 ? 0.731 -2.225 -14.421 1.00 80.69 100 PRO A N 1
ATOM 772 C CA . PRO A 1 100 ? -0.223 -3.170 -15.004 1.00 80.69 100 PRO A CA 1
ATOM 773 C C . PRO A 1 100 ? -0.558 -4.342 -14.082 1.00 80.69 100 PRO A C 1
ATOM 775 O O . PRO A 1 100 ? -1.683 -4.827 -14.116 1.00 80.69 100 PRO A O 1
ATOM 778 N N . ALA A 1 101 ? 0.400 -4.799 -13.269 1.00 84.19 101 ALA A N 1
ATOM 779 C CA . ALA A 1 101 ? 0.161 -5.859 -12.294 1.00 84.19 101 ALA A CA 1
ATOM 780 C C . ALA A 1 101 ? -0.800 -5.380 -1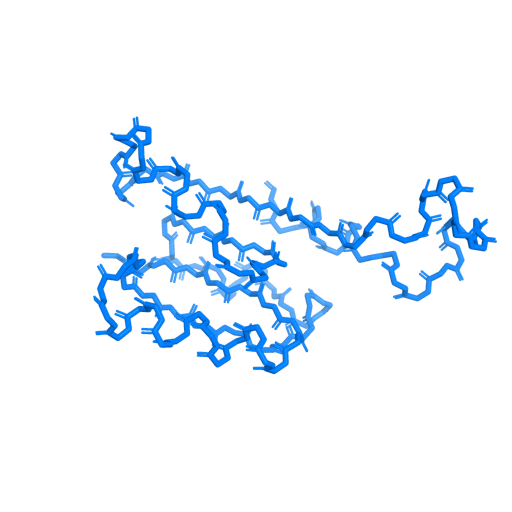1.203 1.00 84.19 101 ALA A C 1
ATOM 782 O O . ALA A 1 101 ? -1.805 -6.031 -10.941 1.00 84.19 101 ALA A O 1
ATOM 783 N N . PHE A 1 102 ? -0.563 -4.180 -10.668 1.00 88.25 102 PHE A N 1
ATOM 784 C CA . PHE A 1 102 ? -1.481 -3.537 -9.732 1.00 88.25 102 PHE A CA 1
ATOM 785 C C . PHE A 1 102 ? -2.880 -3.315 -10.325 1.00 88.25 102 PHE A C 1
ATOM 787 O O . PHE A 1 102 ? -3.868 -3.648 -9.683 1.00 88.25 102 PHE A O 1
ATOM 794 N N . LEU A 1 103 ? -2.985 -2.824 -11.565 1.00 87.06 103 LEU A N 1
ATOM 795 C CA . LEU A 1 103 ? -4.273 -2.578 -12.228 1.00 87.06 103 LEU A CA 1
ATOM 796 C C . LEU A 1 103 ? -5.107 -3.847 -12.474 1.00 87.06 103 LEU A C 1
ATOM 798 O O . LEU A 1 103 ? -6.283 -3.734 -12.793 1.00 87.06 103 LEU A O 1
ATOM 802 N N . ARG A 1 104 ? -4.536 -5.052 -12.346 1.00 88.25 104 ARG A N 1
ATOM 803 C CA . ARG A 1 104 ? -5.308 -6.308 -12.382 1.00 88.25 104 ARG A CA 1
ATOM 804 C C . ARG A 1 104 ? -5.985 -6.637 -11.048 1.00 88.25 104 ARG A C 1
ATOM 806 O O . ARG A 1 104 ? -6.822 -7.535 -11.015 1.00 88.25 104 ARG A O 1
ATOM 813 N N . LEU A 1 105 ? -5.599 -5.960 -9.967 1.00 87.19 105 LEU A N 1
ATOM 814 C CA . LEU A 1 105 ? -6.053 -6.218 -8.598 1.00 87.19 105 LEU A CA 1
ATOM 815 C C . LEU A 1 105 ? -7.125 -5.228 -8.112 1.00 87.19 105 LEU A C 1
ATOM 817 O O . LEU A 1 105 ? -7.685 -5.440 -7.036 1.00 87.19 105 LEU A O 1
ATOM 821 N N . VAL A 1 106 ? -7.389 -4.160 -8.874 1.00 82.50 106 VAL A N 1
ATOM 822 C CA . VAL A 1 106 ? -8.321 -3.063 -8.545 1.00 82.50 106 VAL A CA 1
ATOM 823 C C . VAL A 1 106 ? -9.381 -2.883 -9.617 1.00 82.50 106 VAL A C 1
ATOM 825 O O . VAL A 1 106 ? -10.523 -2.551 -9.235 1.00 82.50 106 VAL A O 1
#

=== Feature glossary ===
A reading guide for the features in this record.

Start from the sequence.

  · Sequence gives the chain of amino acids in standard one-letter code (A=alanine, C=cysteine, …, Y=tyrosine), read N→C. It is the only feature that is directly encoded by the gene; all structural features are derived from the folded form of this sequence.

Fold it, and you get atomic coordinates and the backbone conformation that goes with them.

  · Structure coordinates are given as an mmCIF _atom_site loop: one row per atom with element, residue name, chain id, sequence number, and x/y/z position in Å. Only the four main-chain atoms per residue are included here; side chains are omitted to keep the record compact.

  · Backbone dihedral angles. Every residue except chain termini has a φ (preceding-C → N → Cα → C) and a ψ (N → Cα → C → next-N). They are reported in degrees following the IUPAC sign convention. Secondary structure is essentially a statement about which (φ, ψ) basin each residue occupies.

  · Eight-state secondary structure (DSSP): H is the canonical α-helix, G the tighter 3₁₀-helix, I the wider π-helix; E/B are β-structure, T and S are turns and bends, and '-' is everything else. DSSP derives these from the pattern of main-chain N–H···O=C hydrogen bonds, not from the sequence.

  · SS3 is a coarse helix/strand/coil call (letters a/b/c) made by the P-SEA algorithm from inter-Cα distances and dihedrals. It is less detailed than DSSP but needs only Cα positions.

Summarize the fold with a handful of shape descriptors and a per-residue structural alphabet.

  · Radius of gyration (Rg) is the root-mean-square distance of Cα atoms from their centroid — a single number for overall size and compactness. A globular 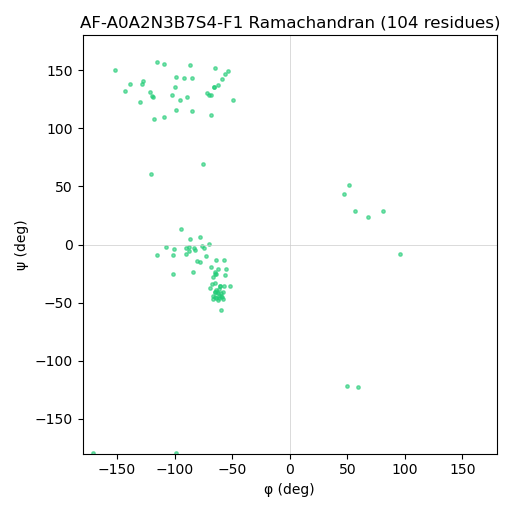domain of N residues has Rg ≈ 2.2·N^0.38 Å; an extended or disordered chain has a much larger Rg. The Cα contact count is the number of residue pairs whose Cα atoms are within 8 Å and are more than four positions apart in sequence — a standard proxy for tertiary packing density. The bounding box is the smallest axis-aligned box enclosing all Cα atoms.

  · 3Di is Foldseek's structural alphabet. Each residue is assigned one of twenty discrete states based on how its Cα sits relative to its spatial (not sequential) neighbors. Aligning 3Di strings finds structural homologs roughly as well as full 3D superposition, but orders of magnitude faster.

  · Solvent-accessible surface area (SASA) is the area in Å² traced out by the centre of a 1.4 Å probe sphere (a water molecule) rolled over the protein's van der Waals surface (Shrake–Rupley / Lee–Richards construction). Buried residues have near-zero SASA; fully exposed residues can exceed 200 Å². The total SASA scales roughly with the number of surface residues.

Ask how reliable the model is.

  · For AlphaFold models, the B-factor field carries pLDDT — the model's own estimate of local accuracy on a 0–100 scale. Regions with pLDDT<50 should be treated as essentially unmodeled; they often correspond to intrinsically disordered segments.

  · For experimental (PDB) structures, the B-factor (temperature factor) quantifies the positional spread of each atom in the crystal — a combination of thermal vibration and static disorder — in units of Å². High B-factors mark flexible loops or poorly resolved regions; low B-factors mark the rigid, well-ordered core.

  · Predicted Aligned Error (PAE) is an AlphaFold confidence matrix: entry (i, j) is the expected error in the position of residue j, in ångströms, when the prediction is superimposed on the true structure at residue i. Low PAE within a block of residues means that block is internally rigid and well-predicted; high PAE between two blocks means their relative placement is uncertain even if each block individually is confident.

Place it in context: what it resembles, what it is annotated as, and how it looks.

  · Structural nearest neighbors (via Foldseek easy-search vs the PDB). Reported per hit: target PDB id, E-value, and alignment TM-score. A TM-score above ~0.5 is the conventional threshold for 'same fold'.

  · Functional annotations link the protein to curated databases. InterPro entries identify conserved domains and families by matching the sequence against member-database signatures (Pfam, PROSITE, CDD, …). Gene Ontology (GO) terms describe molecular function, biological process, and cellular component in a controlled vocabulary. CATH places the structure in a hierarchical fold classification (Class/Architecture/Topology/Homologous-superfamily). The organism is the source species.

  · The contact map is a binary N×N matrix image: pixel (i, j) is dark where Cα_i and Cα_j are within 8 Å and |i−j|>4. Because the |i−j|>4 filter removes local helical contacts, off-diagonal stripes parallel to the main diagonal indicate parallel β-sheets; stripes perpendicular to it indicate antiparallel β-sheets. The Ramachandran plot scatters every residue's (φ, ψ) pair against the sterically allowed regions. The PAE heatmap renders the predicted-aligned-error matrix.

  · Six rendered views show the 3D structure from the faces of a cube — i.e. along ±x, ±y, ±z. Rendering representation is drawn randomly per protein from cartoon (secondary-structure ribbons), sticks (backbone bonds), or molecular surface; coloring is either N→C rainbow (blue at the N-terminus through red at the C-terminus) or one color per chain.